Protein AF-A0A949D8X9-F1 (afdb_monomer_lite)

Radius of gyration: 15.47 Å; chains: 1; bounding box: 21×27×46 Å

Structure (mmCIF, N/CA/C/O backbone):
data_AF-A0A949D8X9-F1
#
_entry.id   AF-A0A949D8X9-F1
#
loop_
_atom_site.group_PDB
_atom_site.id
_atom_site.type_symbol
_atom_site.label_atom_id
_atom_site.label_alt_id
_atom_site.label_comp_id
_atom_site.label_asym_id
_atom_site.label_entity_id
_atom_site.label_seq_id
_atom_site.pdbx_PDB_ins_code
_atom_site.Cartn_x
_atom_site.Cartn_y
_atom_site.Cartn_z
_atom_site.occupancy
_atom_site.B_iso_or_equiv
_atom_site.auth_seq_id
_atom_site.auth_comp_id
_atom_site.auth_asym_id
_atom_site.auth_atom_id
_atom_site.pdbx_PDB_model_num
ATOM 1 N N . MET A 1 1 ? 2.075 -13.179 -31.528 1.00 53.19 1 MET A N 1
ATOM 2 C CA . MET A 1 1 ? 1.911 -12.113 -30.506 1.00 53.19 1 MET A CA 1
ATOM 3 C C . MET A 1 1 ? 2.055 -12.829 -29.152 1.00 53.19 1 MET A C 1
ATOM 5 O O . MET A 1 1 ? 1.626 -13.965 -29.080 1.00 53.19 1 MET A O 1
ATOM 9 N N . THR A 1 2 ? 2.720 -12.392 -28.077 1.00 57.75 2 THR A N 1
ATOM 10 C CA . THR A 1 2 ? 2.568 -11.094 -27.396 1.00 57.75 2 THR A CA 1
ATOM 11 C C . THR A 1 2 ? 3.564 -10.979 -26.207 1.00 57.75 2 THR A C 1
ATOM 13 O O . THR A 1 2 ? 3.224 -10.420 -25.171 1.00 57.75 2 THR A O 1
ATOM 16 N N . LYS A 1 3 ? 4.794 -11.533 -26.264 1.00 53.38 3 LYS A N 1
ATOM 17 C CA . LYS A 1 3 ? 5.762 -11.372 -25.140 1.00 53.38 3 LYS A CA 1
ATOM 18 C C . LYS A 1 3 ? 6.030 -9.888 -24.820 1.00 53.38 3 LYS A C 1
ATOM 20 O O . LYS A 1 3 ? 6.164 -9.523 -23.658 1.00 53.38 3 LYS A O 1
ATOM 25 N N . GLY A 1 4 ? 6.020 -9.033 -25.849 1.00 56.81 4 GLY A N 1
ATOM 26 C CA . GLY A 1 4 ? 6.168 -7.581 -25.716 1.00 56.81 4 GLY A CA 1
ATOM 27 C C . GLY A 1 4 ? 5.010 -6.893 -24.986 1.00 56.81 4 GLY A C 1
ATOM 28 O O . GLY A 1 4 ? 5.259 -6.022 -24.158 1.00 56.81 4 GLY A O 1
ATOM 29 N N . THR A 1 5 ? 3.758 -7.299 -25.216 1.00 56.84 5 THR A N 1
ATOM 30 C CA . THR A 1 5 ? 2.600 -6.631 -24.594 1.00 56.84 5 THR A CA 1
ATOM 31 C C . THR A 1 5 ? 2.229 -7.191 -23.214 1.00 56.84 5 THR A C 1
ATOM 33 O O . THR A 1 5 ? 1.694 -6.444 -22.404 1.00 56.84 5 THR A O 1
ATOM 36 N N . LEU A 1 6 ? 2.679 -8.402 -22.849 1.00 56.06 6 LEU A N 1
ATOM 37 C CA . LEU A 1 6 ? 2.738 -8.835 -21.438 1.00 56.06 6 LEU A CA 1
ATOM 38 C C . LEU A 1 6 ? 3.707 -7.972 -20.608 1.00 56.06 6 LEU A C 1
ATOM 40 O O . LEU A 1 6 ? 3.365 -7.536 -19.511 1.00 56.06 6 LEU A O 1
ATOM 44 N N . LEU A 1 7 ? 4.897 -7.670 -21.142 1.00 58.69 7 LEU A N 1
ATOM 45 C CA . LEU A 1 7 ? 5.879 -6.821 -20.454 1.00 58.69 7 LEU A CA 1
ATOM 46 C C . LEU A 1 7 ? 5.408 -5.358 -20.344 1.00 58.69 7 LEU A C 1
ATOM 48 O O . LEU A 1 7 ? 5.646 -4.696 -19.335 1.00 58.69 7 LEU A O 1
ATOM 52 N N . HIS A 1 8 ? 4.728 -4.858 -21.382 1.00 59.28 8 HIS A N 1
ATOM 53 C CA . HIS A 1 8 ? 4.164 -3.508 -21.409 1.00 59.28 8 HIS A CA 1
ATOM 54 C C . HIS A 1 8 ? 3.005 -3.354 -20.413 1.00 59.28 8 HIS A C 1
ATOM 56 O O . HIS A 1 8 ? 2.962 -2.372 -19.674 1.00 59.28 8 HIS A O 1
ATOM 62 N N . ASN A 1 9 ? 2.132 -4.363 -20.312 1.00 60.81 9 ASN A N 1
ATOM 63 C CA . ASN A 1 9 ? 1.067 -4.384 -19.311 1.00 60.81 9 ASN A CA 1
ATOM 64 C C . ASN A 1 9 ? 1.621 -4.467 -17.888 1.00 60.81 9 ASN A C 1
ATOM 66 O O . ASN A 1 9 ? 1.149 -3.737 -17.027 1.00 60.81 9 ASN A O 1
ATOM 70 N N . ASN A 1 10 ? 2.668 -5.258 -17.635 1.00 69.81 10 ASN A N 1
ATOM 71 C CA . ASN A 1 10 ? 3.305 -5.289 -16.314 1.00 69.81 10 ASN A CA 1
ATOM 72 C C . ASN A 1 10 ? 3.944 -3.945 -15.936 1.00 69.81 10 ASN A C 1
ATOM 74 O O . ASN A 1 10 ? 3.918 -3.563 -14.770 1.00 69.81 10 ASN A O 1
ATOM 78 N N . ARG A 1 11 ? 4.482 -3.198 -16.909 1.00 76.06 11 ARG A N 1
ATOM 79 C CA . ARG A 1 11 ? 4.980 -1.834 -16.679 1.00 76.06 11 ARG A CA 1
ATOM 80 C C . ARG A 1 11 ? 3.860 -0.845 -16.374 1.00 76.06 11 ARG A C 1
ATOM 82 O O . ARG A 1 11 ? 4.017 -0.048 -15.457 1.00 76.06 11 ARG A O 1
ATOM 89 N N . LEU A 1 12 ? 2.745 -0.910 -17.101 1.00 80.56 12 LEU A N 1
ATOM 90 C CA . LEU A 1 12 ? 1.570 -0.076 -16.832 1.00 80.56 12 LEU A CA 1
ATOM 91 C C . LEU A 1 12 ? 0.957 -0.396 -15.466 1.00 80.56 12 LEU A C 1
ATOM 93 O O . LEU A 1 12 ? 0.680 0.518 -14.699 1.00 80.56 12 LEU A O 1
ATOM 97 N N . LEU A 1 13 ? 0.824 -1.679 -15.128 1.00 80.19 13 LEU A N 1
ATOM 98 C CA . LEU A 1 13 ? 0.355 -2.130 -13.817 1.00 80.19 13 LEU A CA 1
ATOM 99 C C . LEU A 1 13 ? 1.313 -1.703 -12.699 1.00 80.19 13 LEU A C 1
ATOM 101 O O . LEU A 1 13 ? 0.863 -1.228 -11.662 1.00 80.19 13 LEU A O 1
ATOM 105 N N . GLY A 1 14 ? 2.626 -1.797 -12.922 1.00 82.62 14 GLY A N 1
ATOM 106 C CA . GLY A 1 14 ? 3.633 -1.310 -11.977 1.00 82.62 14 GLY A CA 1
ATOM 107 C C . GLY A 1 14 ? 3.570 0.206 -11.771 1.00 82.62 14 GLY A C 1
ATOM 108 O O . GLY A 1 14 ? 3.616 0.673 -10.635 1.00 82.62 14 GLY A O 1
ATOM 109 N N . ALA A 1 15 ? 3.403 0.979 -12.848 1.00 83.19 15 ALA A N 1
ATOM 110 C CA . ALA A 1 15 ? 3.227 2.429 -12.774 1.00 83.19 15 ALA A CA 1
ATOM 111 C C . ALA A 1 15 ? 1.925 2.810 -12.052 1.00 83.19 15 ALA A C 1
ATOM 113 O O . ALA A 1 15 ? 1.923 3.726 -11.233 1.00 83.19 15 ALA A O 1
ATOM 114 N N . LEU A 1 16 ? 0.837 2.074 -12.301 1.00 82.50 16 LEU A N 1
ATOM 115 C CA . LEU A 1 16 ? -0.447 2.270 -11.631 1.00 82.50 16 LEU A CA 1
ATOM 116 C C . LEU A 1 16 ? -0.350 1.965 -10.129 1.00 82.50 16 LEU A C 1
ATOM 118 O O . LEU A 1 16 ? -0.859 2.731 -9.316 1.00 82.50 16 LEU A O 1
ATOM 122 N N . ALA A 1 17 ? 0.350 0.891 -9.755 1.00 78.25 17 ALA A N 1
ATOM 123 C CA . ALA A 1 17 ? 0.586 0.534 -8.358 1.00 78.25 17 ALA A CA 1
ATOM 124 C C . ALA A 1 17 ? 1.419 1.601 -7.629 1.00 78.25 17 ALA A C 1
ATOM 126 O O . ALA A 1 17 ? 1.071 2.001 -6.520 1.00 78.25 17 ALA A O 1
ATOM 127 N N . LEU A 1 18 ? 2.473 2.118 -8.269 1.00 83.81 18 LEU A N 1
ATOM 128 C CA . LEU A 1 18 ? 3.272 3.229 -7.740 1.00 83.81 18 LEU A CA 1
ATOM 129 C C . LEU A 1 18 ? 2.446 4.509 -7.577 1.00 83.81 18 LEU A C 1
ATOM 131 O O . LEU A 1 18 ? 2.557 5.174 -6.550 1.00 83.81 18 LEU A O 1
ATOM 135 N N . ALA A 1 19 ? 1.601 4.841 -8.555 1.00 84.06 19 ALA A N 1
ATOM 136 C CA . ALA A 1 19 ? 0.725 6.006 -8.482 1.00 84.06 19 ALA A CA 1
ATOM 137 C C . ALA A 1 19 ? -0.309 5.876 -7.351 1.00 84.06 19 ALA A C 1
ATOM 139 O O . ALA A 1 19 ? -0.503 6.821 -6.588 1.00 84.06 19 ALA A O 1
ATOM 140 N N . ALA A 1 20 ? -0.921 4.698 -7.196 1.00 79.62 20 ALA A N 1
ATOM 141 C CA . ALA A 1 20 ? -1.851 4.415 -6.105 1.00 79.62 20 ALA A CA 1
ATOM 142 C C . ALA A 1 20 ? -1.159 4.486 -4.735 1.00 79.62 20 ALA A C 1
ATOM 144 O O . ALA A 1 20 ? -1.707 5.058 -3.794 1.00 79.62 20 ALA A O 1
ATOM 145 N N . PHE A 1 21 ? 0.070 3.973 -4.635 1.00 78.38 21 PHE A N 1
ATOM 146 C CA . PHE A 1 21 ? 0.867 4.065 -3.417 1.00 78.38 21 PHE A CA 1
ATOM 147 C C . PHE A 1 21 ? 1.219 5.520 -3.083 1.00 78.38 21 PHE A C 1
ATOM 149 O O . PHE A 1 21 ? 0.973 5.965 -1.967 1.00 78.38 21 PHE A O 1
ATOM 156 N N . ALA A 1 22 ? 1.707 6.299 -4.053 1.00 81.94 22 ALA A N 1
ATOM 157 C CA . ALA A 1 22 ? 2.015 7.717 -3.860 1.00 81.94 22 ALA A CA 1
ATOM 158 C C . ALA A 1 22 ? 0.776 8.534 -3.454 1.00 81.94 22 ALA A C 1
ATOM 160 O O . ALA A 1 22 ? 0.863 9.385 -2.568 1.00 81.94 22 ALA A O 1
ATOM 161 N N . ALA A 1 23 ? -0.385 8.243 -4.046 1.00 78.38 23 ALA A N 1
ATOM 162 C CA . ALA A 1 23 ? -1.650 8.858 -3.660 1.00 78.38 23 ALA A CA 1
ATOM 163 C C . ALA A 1 23 ? -2.049 8.490 -2.222 1.00 78.38 23 ALA A C 1
ATOM 165 O O . ALA A 1 23 ? -2.409 9.374 -1.448 1.00 78.38 23 ALA A O 1
ATOM 166 N N . ALA A 1 24 ? -1.923 7.219 -1.827 1.00 71.69 24 ALA A N 1
ATOM 167 C CA . ALA A 1 24 ? -2.186 6.782 -0.455 1.00 71.69 24 ALA A CA 1
ATOM 168 C C . ALA A 1 24 ? -1.242 7.457 0.555 1.00 71.69 24 ALA A C 1
ATOM 170 O O . ALA A 1 24 ? -1.679 7.878 1.624 1.00 71.69 24 ALA A O 1
ATOM 171 N N . LEU A 1 25 ? 0.034 7.638 0.203 1.00 72.88 25 LEU A N 1
ATOM 172 C CA . LEU A 1 25 ? 0.981 8.384 1.032 1.00 72.88 25 LEU A CA 1
ATOM 173 C C . LEU A 1 25 ? 0.581 9.857 1.174 1.00 72.88 25 LEU A C 1
ATOM 175 O O . LEU A 1 25 ? 0.561 10.376 2.287 1.00 72.88 25 LEU A O 1
ATOM 179 N N . ALA A 1 26 ? 0.221 10.521 0.074 1.00 75.44 26 ALA A N 1
ATOM 180 C CA . ALA A 1 26 ? -0.216 11.916 0.097 1.00 75.44 26 ALA A CA 1
ATOM 181 C C . ALA A 1 26 ? -1.479 12.105 0.955 1.00 75.44 26 ALA A C 1
ATOM 183 O O . ALA A 1 26 ? -1.529 12.999 1.799 1.00 75.44 26 ALA A O 1
ATOM 184 N N . VAL A 1 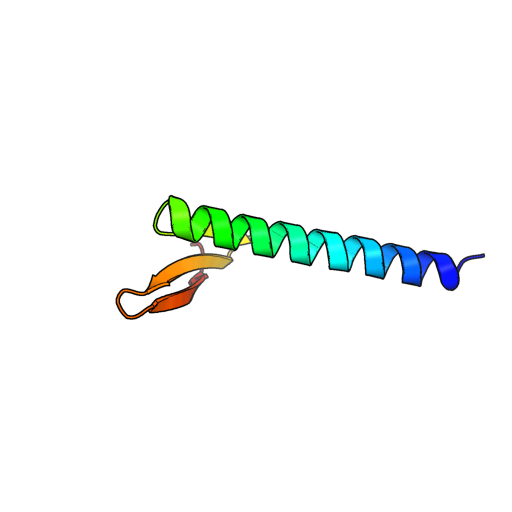27 ? -2.468 11.217 0.806 1.00 68.81 27 VAL A N 1
ATOM 185 C CA . VAL A 1 27 ? -3.691 11.225 1.623 1.00 68.81 27 VAL A CA 1
ATOM 186 C C . VAL A 1 27 ? -3.369 10.955 3.095 1.00 68.81 27 VAL A C 1
ATOM 188 O O . VAL A 1 27 ? -3.904 11.641 3.961 1.00 68.81 27 VAL A O 1
ATOM 191 N N . SER A 1 28 ? -2.447 10.036 3.394 1.00 66.19 28 SER A N 1
ATOM 192 C CA . SER A 1 28 ? -2.015 9.744 4.768 1.00 66.19 28 SER A CA 1
ATOM 193 C C . SER A 1 28 ? -1.379 10.958 5.443 1.00 66.19 28 SER A C 1
ATOM 195 O O . SER A 1 28 ? -1.643 11.210 6.618 1.00 66.19 28 SER A O 1
ATOM 197 N N . GLN A 1 29 ? -0.582 11.737 4.708 1.00 67.50 29 GLN A N 1
ATOM 198 C CA . GLN A 1 29 ? 0.007 12.973 5.227 1.00 67.50 29 GLN A CA 1
ATOM 199 C C . GLN A 1 29 ? -1.050 14.062 5.470 1.00 67.50 29 GLN A C 1
ATOM 201 O O . GLN A 1 29 ? -0.916 14.830 6.418 1.00 67.50 29 GLN A O 1
ATOM 206 N N . MET A 1 30 ? -2.102 14.129 4.646 1.00 67.56 30 MET A N 1
ATOM 207 C CA . MET A 1 30 ? -3.161 15.141 4.772 1.00 67.56 30 MET A CA 1
ATOM 208 C C . MET A 1 30 ? -4.227 14.798 5.822 1.00 67.56 30 MET A C 1
ATOM 210 O O . MET A 1 30 ? -4.743 15.702 6.473 1.00 67.56 30 MET A O 1
ATOM 214 N N . GLN A 1 31 ? -4.584 13.519 5.976 1.00 65.75 31 GLN A N 1
ATOM 215 C CA . GLN A 1 31 ? -5.702 13.069 6.822 1.00 65.75 31 GLN A CA 1
ATOM 216 C C . GLN A 1 31 ? -5.258 12.426 8.147 1.00 65.75 31 GLN A C 1
ATOM 218 O O . GLN A 1 31 ? -6.098 11.993 8.931 1.00 65.75 31 GLN A O 1
ATOM 223 N N . GLY A 1 32 ? -3.951 12.368 8.427 1.00 65.69 32 GLY A N 1
ATOM 224 C CA . GLY A 1 32 ? -3.426 11.765 9.659 1.00 65.69 32 GLY A CA 1
ATOM 225 C C . GLY A 1 32 ? -3.387 10.231 9.643 1.00 65.69 32 GLY A C 1
ATOM 226 O O . GLY A 1 32 ? -3.154 9.612 10.680 1.00 65.69 32 GLY A O 1
ATOM 227 N N . GLY A 1 33 ? -3.588 9.615 8.475 1.00 67.50 33 GLY A N 1
ATOM 228 C CA . GLY A 1 33 ? -3.451 8.180 8.237 1.00 67.50 33 GLY A CA 1
ATOM 229 C C . GLY A 1 33 ? -4.385 7.654 7.145 1.00 67.50 33 GLY A C 1
ATOM 230 O O . GLY A 1 33 ? -5.438 8.225 6.886 1.00 67.50 33 GLY A O 1
ATOM 231 N N . VAL A 1 34 ? -3.996 6.553 6.504 1.00 72.94 34 VAL A N 1
ATOM 232 C CA . VAL A 1 34 ? -4.791 5.780 5.540 1.00 72.94 34 VAL A CA 1
ATOM 233 C C . VAL A 1 34 ? -4.934 4.348 6.038 1.00 72.94 34 VAL A C 1
ATOM 235 O O . VAL A 1 34 ? -3.944 3.669 6.290 1.00 72.94 34 VAL A O 1
ATOM 238 N N . SER A 1 35 ? -6.168 3.867 6.145 1.00 72.00 35 SER A N 1
ATOM 239 C CA . SER A 1 35 ? -6.482 2.455 6.375 1.00 72.00 35 SER A CA 1
ATOM 240 C C . SER A 1 35 ? -7.036 1.837 5.096 1.00 72.00 35 SER A C 1
ATOM 242 O O . SER A 1 35 ? -7.971 2.373 4.507 1.00 72.00 35 SER A O 1
ATOM 244 N N . MET A 1 36 ? -6.465 0.718 4.668 1.00 75.69 36 MET A N 1
ATOM 245 C CA . MET A 1 36 ? -6.874 -0.030 3.486 1.00 75.69 36 MET A CA 1
ATOM 246 C C . MET A 1 36 ? -7.194 -1.468 3.892 1.00 75.69 36 MET A C 1
ATOM 248 O O . MET A 1 36 ? -6.354 -2.149 4.477 1.00 75.69 36 MET A O 1
ATOM 252 N N . GLU A 1 37 ? -8.405 -1.927 3.594 1.00 78.38 37 GLU A N 1
ATOM 253 C CA . GLU A 1 37 ? -8.828 -3.310 3.830 1.00 78.38 37 GLU A CA 1
ATOM 254 C C . GLU A 1 37 ? -8.560 -4.170 2.590 1.00 78.38 37 GLU A C 1
ATOM 256 O O . GLU A 1 37 ? -8.947 -3.837 1.470 1.00 78.38 37 GLU A O 1
ATOM 261 N N . LEU A 1 38 ? -7.874 -5.287 2.802 1.00 79.38 38 LEU A N 1
ATOM 262 C CA . LEU A 1 38 ? -7.497 -6.300 1.823 1.00 79.38 38 LEU A CA 1
ATOM 263 C C . LEU A 1 38 ? -8.026 -7.653 2.318 1.00 79.38 38 LEU A C 1
ATOM 265 O O . LEU A 1 38 ? -7.282 -8.479 2.850 1.00 79.38 38 LEU A O 1
ATOM 269 N N . GLY A 1 39 ? -9.336 -7.869 2.179 1.00 83.06 39 GLY A N 1
ATOM 270 C CA . GLY A 1 39 ? -10.006 -9.060 2.712 1.00 83.06 39 GLY A CA 1
ATOM 271 C C . GLY A 1 39 ? -9.962 -9.082 4.242 1.00 83.06 39 GLY A C 1
ATOM 272 O O . GLY A 1 39 ? -10.378 -8.119 4.873 1.00 83.06 39 GLY A O 1
ATOM 273 N N . GLU A 1 40 ? -9.407 -10.144 4.837 1.00 81.88 40 GLU A N 1
ATOM 274 C CA . GLU A 1 40 ? -9.205 -10.243 6.298 1.00 81.88 40 GLU A CA 1
ATOM 275 C C . GLU A 1 40 ? -7.944 -9.518 6.800 1.00 81.88 40 GLU A C 1
ATOM 277 O O . GLU A 1 40 ? -7.501 -9.729 7.929 1.00 81.88 40 GLU A O 1
ATOM 282 N N . LEU A 1 41 ? -7.312 -8.685 5.973 1.00 80.19 41 LEU A N 1
ATOM 283 C CA . LEU A 1 41 ? -6.118 -7.936 6.346 1.00 80.19 41 LEU A CA 1
ATOM 284 C C . LEU A 1 41 ? -6.388 -6.438 6.243 1.00 80.19 41 LEU A C 1
ATOM 286 O O . LEU A 1 41 ? -6.616 -5.910 5.162 1.00 80.19 41 LEU A O 1
ATOM 290 N N . MET A 1 42 ? -6.305 -5.733 7.360 1.00 82.12 42 MET A N 1
ATOM 291 C CA . MET A 1 42 ? -6.325 -4.280 7.406 1.00 82.12 42 MET A CA 1
ATOM 292 C C . MET A 1 42 ? -4.891 -3.754 7.443 1.00 82.12 42 MET A C 1
ATOM 294 O O . MET A 1 42 ? -4.129 -4.017 8.374 1.00 82.12 42 MET A O 1
ATOM 298 N N . LEU A 1 43 ? -4.528 -2.984 6.423 1.00 84.31 43 LEU A N 1
ATOM 299 C CA . LEU A 1 43 ? -3.287 -2.231 6.367 1.00 84.31 43 LEU A CA 1
ATOM 300 C C . LEU A 1 43 ? -3.557 -0.810 6.854 1.00 84.31 43 LEU A C 1
ATOM 302 O O . LEU A 1 43 ? -4.360 -0.099 6.259 1.00 84.31 43 LEU A O 1
ATOM 306 N N . ARG A 1 44 ? -2.875 -0.364 7.905 1.00 83.19 44 ARG A N 1
ATOM 307 C CA . ARG A 1 44 ? -2.971 1.014 8.393 1.00 83.19 44 ARG A CA 1
ATOM 308 C C . ARG A 1 44 ? -1.631 1.707 8.239 1.00 83.19 44 ARG A C 1
ATOM 310 O O . ARG A 1 44 ? -0.647 1.300 8.842 1.00 83.19 44 ARG A O 1
ATOM 317 N N . VAL A 1 45 ? -1.608 2.760 7.440 1.00 81.56 45 VAL A N 1
ATOM 318 C CA . VAL A 1 45 ? -0.474 3.660 7.265 1.00 81.56 45 VAL A CA 1
ATOM 319 C C . VAL A 1 45 ? -0.790 4.939 8.023 1.00 81.56 45 VAL A C 1
ATOM 321 O O . VAL A 1 45 ? -1.856 5.509 7.831 1.00 81.56 45 VAL A O 1
ATOM 324 N N . GLN A 1 46 ? 0.089 5.395 8.904 1.00 82.38 46 GLN A N 1
ATOM 325 C CA . GLN A 1 46 ? -0.112 6.653 9.622 1.00 82.38 46 GLN A CA 1
ATOM 326 C C . GLN A 1 46 ? 1.204 7.418 9.778 1.00 82.38 46 GLN A C 1
ATOM 328 O O . GLN A 1 46 ? 2.254 6.792 9.941 1.00 82.38 46 GLN A O 1
ATOM 333 N N . PRO A 1 47 ? 1.175 8.760 9.726 1.00 72.19 47 PRO A N 1
ATOM 334 C CA . PRO A 1 47 ? 2.353 9.571 9.991 1.00 72.19 47 PRO A CA 1
ATOM 335 C C . PRO A 1 47 ? 2.842 9.331 11.424 1.00 72.19 47 PRO A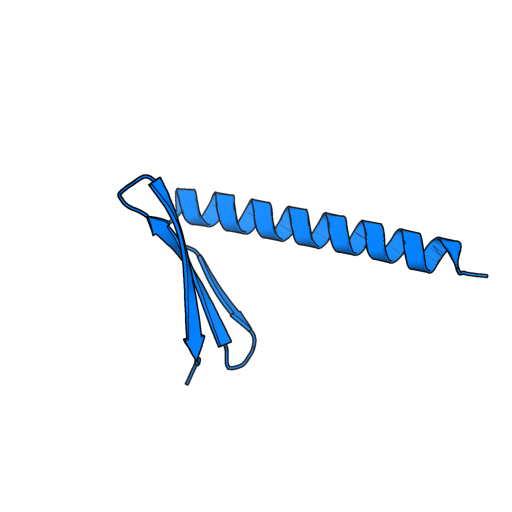 C 1
ATOM 337 O O . PRO A 1 47 ? 2.060 9.343 12.378 1.00 72.19 47 PRO A O 1
ATOM 340 N N . HIS A 1 48 ? 4.141 9.072 11.574 1.00 77.88 48 HIS A N 1
ATOM 341 C CA . HIS A 1 48 ? 4.762 8.891 12.883 1.00 77.88 48 HIS A CA 1
ATOM 342 C C . HIS A 1 48 ? 5.187 10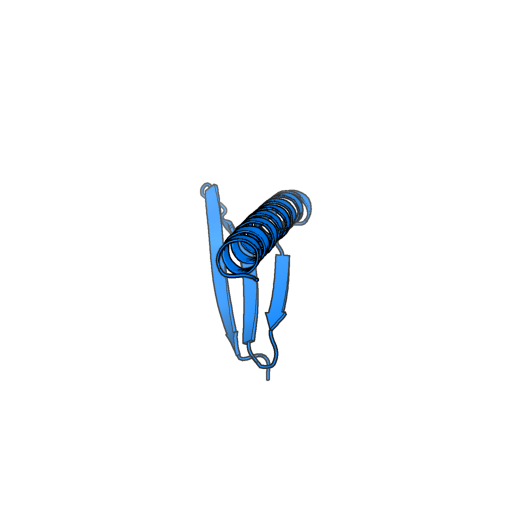.245 13.467 1.00 77.88 48 HIS A C 1
ATOM 344 O O . HIS A 1 48 ? 5.621 11.129 12.729 1.00 77.88 48 HIS A O 1
ATOM 350 N N . GLN A 1 49 ? 5.058 10.419 14.787 1.00 68.62 49 GLN A N 1
ATOM 351 C CA . GLN A 1 49 ? 5.299 11.711 15.448 1.00 68.62 49 GLN A CA 1
ATOM 352 C C . GLN A 1 49 ? 6.754 12.191 15.326 1.00 68.62 49 GLN A C 1
ATOM 354 O O . GLN A 1 49 ? 6.988 13.394 15.295 1.00 68.62 49 GLN A O 1
ATOM 359 N N . GLU A 1 50 ? 7.715 11.275 15.185 1.00 75.50 50 GLU A N 1
ATOM 360 C CA . GLU A 1 50 ? 9.134 11.598 14.957 1.00 75.50 50 GLU A CA 1
ATOM 361 C C . GLU A 1 50 ? 9.502 11.739 13.465 1.00 75.50 50 GLU A C 1
ATOM 363 O O . GLU A 1 50 ? 10.671 11.880 13.110 1.00 75.50 50 GLU A O 1
ATOM 368 N N . GLY A 1 51 ? 8.505 11.730 12.576 1.00 66.56 51 GLY A N 1
ATOM 369 C CA . GLY A 1 51 ? 8.696 11.700 11.129 1.00 66.56 51 GLY A CA 1
ATOM 370 C C . GLY A 1 51 ? 8.726 10.277 10.565 1.00 66.56 51 GLY A C 1
ATOM 371 O O . GLY A 1 51 ? 9.020 9.301 11.253 1.00 66.56 51 GLY A O 1
ATOM 372 N N . GLY A 1 52 ? 8.378 10.151 9.284 1.00 72.81 52 GLY A N 1
ATOM 373 C CA . GLY A 1 52 ? 8.217 8.859 8.613 1.00 72.81 52 GLY A CA 1
ATOM 374 C C . GLY A 1 52 ? 6.800 8.287 8.714 1.00 72.81 52 GLY A C 1
ATOM 375 O O . GLY A 1 52 ? 5.851 8.966 9.113 1.00 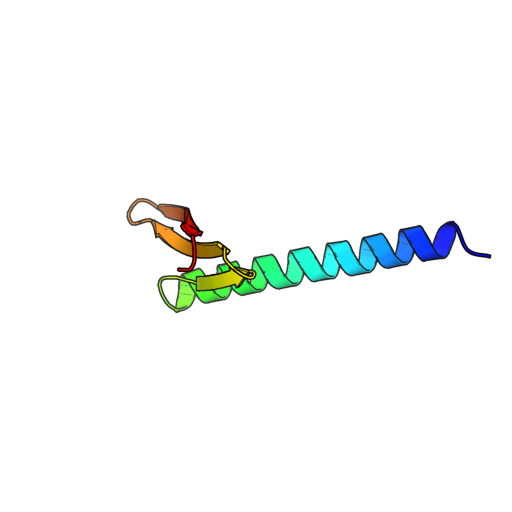72.81 52 GLY A O 1
ATOM 376 N N . LEU A 1 53 ? 6.650 7.032 8.290 1.00 77.62 53 LEU A N 1
ATOM 377 C CA . LEU A 1 53 ? 5.364 6.348 8.163 1.00 77.62 53 LEU A CA 1
ATOM 378 C C . LEU A 1 53 ? 5.377 5.078 9.007 1.00 77.62 53 LEU A C 1
ATOM 380 O O . LEU A 1 53 ? 6.243 4.222 8.836 1.00 77.62 53 LEU A O 1
ATOM 384 N N . LEU A 1 54 ? 4.392 4.942 9.887 1.00 80.94 54 LEU A N 1
ATOM 385 C CA . LEU A 1 54 ? 4.104 3.692 10.571 1.00 80.94 54 LEU A CA 1
ATOM 386 C C . LEU A 1 54 ? 3.162 2.871 9.691 1.00 80.94 54 LEU A C 1
ATOM 388 O O . LEU A 1 54 ? 2.077 3.342 9.349 1.00 80.94 54 LEU A O 1
ATOM 392 N N . VAL A 1 55 ? 3.569 1.650 9.352 1.00 81.44 55 VAL A N 1
ATOM 393 C CA . VAL A 1 55 ? 2.743 0.692 8.611 1.00 81.44 55 VAL A CA 1
ATOM 394 C C . VAL A 1 55 ? 2.395 -0.467 9.539 1.00 81.44 55 VAL A C 1
ATOM 396 O O . VAL A 1 55 ? 3.277 -1.204 9.976 1.00 81.44 55 VAL A O 1
ATOM 399 N N . SER A 1 56 ? 1.108 -0.626 9.830 1.00 82.81 56 SER A N 1
ATOM 400 C CA . SER A 1 56 ? 0.566 -1.673 10.694 1.00 82.81 56 SER A CA 1
ATOM 401 C C . SER A 1 56 ? -0.277 -2.647 9.882 1.00 82.81 56 SER A C 1
ATOM 403 O O . SER A 1 56 ? -1.110 -2.234 9.076 1.00 82.81 56 SER A O 1
ATOM 405 N N . PHE A 1 57 ? -0.091 -3.939 10.135 1.00 83.56 57 PHE A N 1
ATOM 406 C CA . PHE A 1 57 ? -0.892 -5.017 9.562 1.00 83.56 57 PHE A CA 1
ATOM 407 C C . PHE A 1 57 ? -1.750 -5.612 10.674 1.00 83.56 57 PHE A C 1
ATOM 409 O O . PHE A 1 57 ? -1.221 -6.098 11.672 1.00 83.56 57 PHE A O 1
ATOM 416 N N . ILE A 1 58 ? -3.067 -5.545 10.524 1.00 83.31 58 ILE A N 1
ATOM 417 C CA . ILE A 1 58 ? -4.031 -6.016 11.517 1.00 83.31 58 ILE A CA 1
ATOM 418 C C . ILE A 1 58 ? -4.932 -7.029 10.823 1.00 83.31 58 ILE A C 1
ATOM 420 O O . ILE A 1 58 ? -5.334 -6.814 9.684 1.00 83.31 58 ILE A O 1
ATOM 424 N N . LYS A 1 59 ? -5.260 -8.139 11.484 1.00 77.94 59 LYS A N 1
ATOM 425 C CA . LYS A 1 59 ? -6.305 -9.027 10.976 1.00 77.94 59 LYS A CA 1
ATOM 426 C C . LYS A 1 59 ? -7.653 -8.298 11.090 1.00 77.94 59 LYS A C 1
ATOM 428 O O . LYS A 1 59 ? -8.042 -7.944 12.200 1.00 77.94 59 LYS A O 1
ATOM 433 N N . ALA A 1 60 ? -8.324 -8.051 9.968 1.00 66.94 60 ALA A N 1
ATOM 434 C CA . ALA A 1 60 ? -9.707 -7.587 9.946 1.00 66.94 60 ALA A CA 1
ATOM 435 C C . ALA A 1 60 ? -10.587 -8.778 10.358 1.00 66.94 60 ALA A 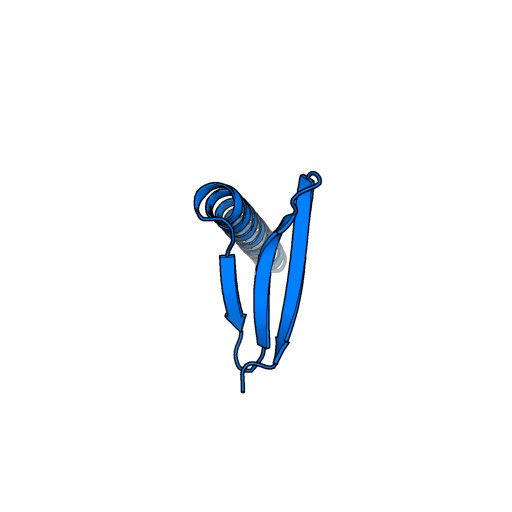C 1
ATOM 437 O O . ALA A 1 60 ? -10.580 -9.809 9.686 1.00 66.94 60 ALA A O 1
ATOM 438 N N . SER A 1 61 ? -11.198 -8.674 11.540 1.00 61.41 61 SER A N 1
ATOM 439 C CA . SER A 1 61 ? -12.029 -9.711 12.170 1.00 61.41 61 SER A CA 1
ATOM 440 C C . SER A 1 61 ? -13.390 -9.854 11.515 1.00 61.41 61 SER A C 1
ATOM 442 O O . SER A 1 61 ? -13.981 -8.781 11.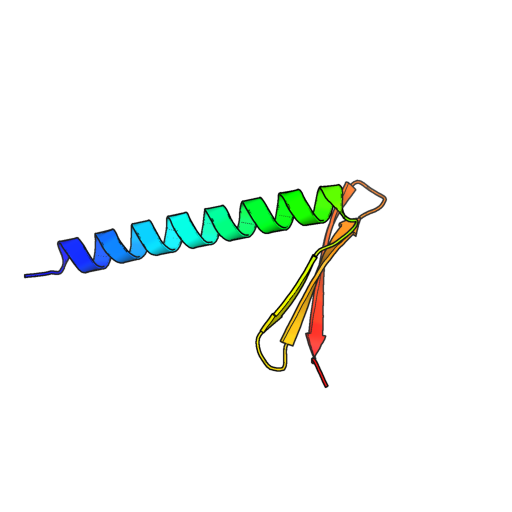252 1.00 61.41 61 SER A O 1
#

Foldseek 3Di:
DVPPVVVVVVVVVVVVVVVVVVVQVVVQVVVQWDWDDDDQWIWIWGADPVGDIDIDIDGND

Secondary structure (DSSP, 8-state):
--HHHHHHHHHHHHHHHHHHHHHHHHHHHHHS-EEEEETTEEEEEEE-TTSSEEEEEEE--

pLDDT: mean 73.57, std 9.07, range [53.19, 84.31]

Sequence (61 aa):
MTKGTLLHNNRLLGALALAAFAAALAVSQMQGGVSMELGELMLRVQPHQEGGLLVSFIKAS